Protein AF-A0A947SPB9-F1 (afdb_monomer)

Sequence (87 aa):
MEKNKKIKVRFAPSPTGLFHIGTARTALFNYLFAKKNHGEFILRIEDTDLERSEQKYEEDIINNLKWLGLEWDGNIFKQSERIEIYK

Structure (mmCIF, N/CA/C/O backbone):
data_AF-A0A947SPB9-F1
#
_entry.id   AF-A0A947SPB9-F1
#
loop_
_atom_site.group_PDB
_atom_site.id
_atom_site.type_symbol
_atom_site.label_atom_id
_atom_site.label_alt_id
_atom_site.label_comp_id
_atom_site.label_asym_id
_atom_site.label_entity_id
_atom_site.label_seq_id
_atom_site.pdbx_PDB_ins_code
_atom_site.Cartn_x
_atom_site.Cartn_y
_atom_site.Cartn_z
_atom_site.occupancy
_atom_site.B_iso_or_equiv
_atom_site.auth_seq_id
_atom_site.auth_comp_id
_atom_site.auth_asym_id
_atom_site.auth_atom_id
_atom_site.pdbx_PDB_model_num
ATOM 1 N N . MET A 1 1 ? -12.552 -13.409 27.906 1.00 47.62 1 MET A N 1
ATOM 2 C CA . MET A 1 1 ? -12.409 -13.139 26.459 1.00 47.62 1 MET A CA 1
ATOM 3 C C . MET A 1 1 ? -11.324 -12.089 26.304 1.00 47.62 1 MET A C 1
ATOM 5 O O . MET A 1 1 ? -11.495 -10.978 26.785 1.00 47.62 1 MET A O 1
ATOM 9 N N . GLU A 1 2 ? -10.153 -12.485 25.813 1.00 50.62 2 GLU A N 1
ATOM 10 C CA . GLU A 1 2 ? -8.957 -11.637 25.820 1.00 50.62 2 GLU A CA 1
ATOM 11 C C . GLU A 1 2 ? -9.021 -10.493 24.797 1.00 50.62 2 GLU A C 1
ATOM 13 O O . GLU A 1 2 ? -9.313 -10.710 23.626 1.00 50.62 2 GLU A O 1
ATOM 18 N N . LYS A 1 3 ? -8.715 -9.293 25.317 1.00 53.91 3 LYS A N 1
ATOM 19 C CA . LYS A 1 3 ? -8.274 -8.025 24.705 1.00 53.91 3 LYS A CA 1
ATOM 20 C C . LYS A 1 3 ? -8.791 -7.680 23.301 1.00 53.91 3 LYS A C 1
ATOM 22 O O . LYS A 1 3 ? -8.381 -8.275 22.312 1.00 53.91 3 LYS A O 1
ATOM 27 N N . ASN A 1 4 ? -9.546 -6.574 23.248 1.00 63.97 4 ASN A N 1
ATOM 28 C CA . ASN A 1 4 ? -9.792 -5.693 22.095 1.00 63.97 4 ASN A CA 1
ATOM 29 C C . ASN A 1 4 ? -8.589 -5.624 21.133 1.00 63.97 4 ASN A C 1
ATOM 31 O O . ASN A 1 4 ? -7.730 -4.746 21.248 1.00 63.97 4 ASN A O 1
ATOM 35 N N . LYS A 1 5 ? -8.502 -6.556 20.181 1.00 76.25 5 LYS A N 1
ATOM 36 C CA . LYS A 1 5 ? -7.455 -6.549 19.163 1.00 76.25 5 LYS A CA 1
ATOM 37 C C . LYS A 1 5 ? -7.846 -5.479 18.152 1.00 76.25 5 LYS A C 1
ATOM 39 O O . LYS A 1 5 ? -8.856 -5.622 17.466 1.00 76.25 5 LYS A O 1
ATOM 44 N N . LYS A 1 6 ? -7.079 -4.387 18.098 1.00 88.38 6 LYS A N 1
ATOM 45 C CA . LYS A 1 6 ? -7.287 -3.318 17.115 1.00 88.38 6 LYS A CA 1
ATOM 46 C C . LYS A 1 6 ? -7.310 -3.938 15.715 1.00 88.38 6 LYS A C 1
ATOM 48 O O . LYS A 1 6 ? -6.400 -4.694 15.370 1.00 88.38 6 LYS A O 1
ATOM 53 N N . ILE A 1 7 ? -8.357 -3.652 14.940 1.00 95.81 7 ILE A N 1
ATOM 54 C CA . ILE A 1 7 ? -8.489 -4.141 13.564 1.00 95.81 7 ILE A CA 1
ATOM 55 C C . ILE A 1 7 ? -7.285 -3.655 12.759 1.00 95.81 7 ILE A C 1
ATOM 57 O O . ILE A 1 7 ? -6.959 -2.472 12.792 1.00 95.81 7 ILE A O 1
ATOM 61 N N . LYS A 1 8 ? -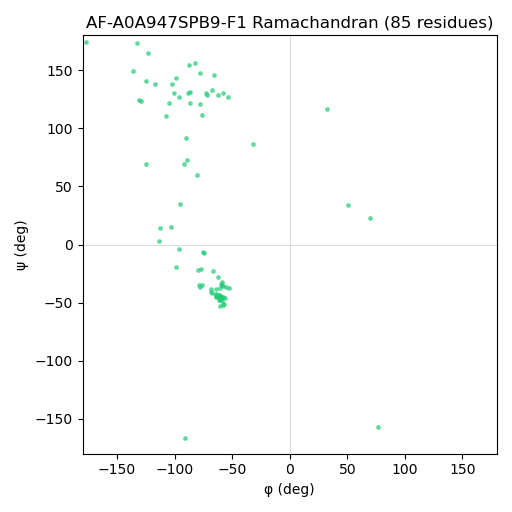6.630 -4.563 12.037 1.00 97.00 8 LYS A N 1
ATOM 62 C CA . LYS A 1 8 ? -5.560 -4.230 11.094 1.00 97.00 8 LYS A CA 1
ATOM 63 C C . LYS A 1 8 ? -5.859 -4.891 9.765 1.00 97.00 8 LYS A C 1
ATOM 65 O O . LYS A 1 8 ? -6.023 -6.109 9.702 1.00 97.00 8 LYS A O 1
ATOM 70 N N . VAL A 1 9 ? -5.922 -4.087 8.719 1.00 98.00 9 VAL A N 1
ATOM 71 C CA . VAL A 1 9 ? -6.064 -4.547 7.339 1.00 98.00 9 VAL A CA 1
ATOM 72 C C . VAL A 1 9 ? -4.907 -4.015 6.511 1.00 98.00 9 VAL A C 1
ATOM 74 O O . VAL A 1 9 ? -4.176 -3.124 6.943 1.00 98.00 9 VAL A O 1
ATOM 77 N N . ARG A 1 10 ? -4.710 -4.585 5.325 1.00 98.00 10 ARG A N 1
ATOM 78 C CA . ARG A 1 10 ? -3.630 -4.170 4.433 1.00 98.00 10 ARG A CA 1
ATOM 79 C C . ARG A 1 10 ? -4.108 -4.060 2.998 1.00 98.00 10 ARG A C 1
ATOM 81 O O . ARG A 1 10 ? -4.943 -4.852 2.563 1.00 98.00 10 ARG A O 1
ATOM 88 N N . PHE A 1 11 ? -3.491 -3.154 2.261 1.00 98.31 11 PHE A N 1
ATOM 89 C CA . PHE A 1 11 ? -3.447 -3.189 0.811 1.00 98.31 11 PHE A CA 1
ATOM 90 C C . PHE A 1 11 ? -2.045 -3.638 0.391 1.00 98.31 11 PHE A C 1
ATOM 92 O O . PHE A 1 11 ? -1.052 -3.044 0.808 1.00 98.31 11 PHE A O 1
ATOM 99 N N . ALA A 1 12 ? -1.980 -4.740 -0.361 1.00 97.75 12 ALA A N 1
ATOM 100 C CA . ALA A 1 12 ? -0.734 -5.415 -0.706 1.00 97.75 12 ALA A CA 1
ATOM 101 C C . ALA A 1 12 ? -0.561 -5.579 -2.231 1.00 97.75 12 ALA A C 1
ATOM 103 O O . ALA A 1 12 ? -0.752 -6.686 -2.734 1.00 97.75 12 ALA A O 1
ATOM 104 N N . PRO A 1 13 ? -0.334 -4.490 -2.990 1.00 97.62 13 PRO A N 1
ATOM 105 C CA . PRO A 1 13 ? -0.160 -4.557 -4.438 1.00 97.62 13 PRO A CA 1
ATOM 106 C C . PRO A 1 13 ? 1.243 -5.032 -4.839 1.00 97.62 13 PRO A C 1
ATOM 108 O O . PRO A 1 13 ? 2.232 -4.699 -4.187 1.00 97.62 13 PRO A O 1
ATOM 111 N N . SER A 1 14 ? 1.328 -5.737 -5.968 1.00 97.44 14 SER A N 1
ATOM 112 C CA . SER A 1 14 ? 2.597 -6.003 -6.653 1.00 97.44 14 SER A CA 1
ATOM 113 C C . SER A 1 14 ? 2.911 -4.865 -7.631 1.00 97.44 14 SER A C 1
ATOM 115 O O . SER A 1 14 ? 2.044 -4.535 -8.448 1.00 97.44 14 SER A O 1
ATOM 117 N N . PRO A 1 15 ? 4.122 -4.282 -7.613 1.00 97.19 15 PRO A N 1
ATOM 118 C CA . PRO A 1 15 ? 4.497 -3.158 -8.472 1.00 97.19 15 PRO A CA 1
ATOM 119 C C . PRO A 1 15 ? 4.873 -3.644 -9.882 1.00 97.19 15 PRO A C 1
ATOM 121 O O . PRO A 1 15 ? 5.998 -3.462 -10.327 1.00 97.19 15 PRO A O 1
ATOM 124 N N . THR A 1 16 ? 3.935 -4.297 -1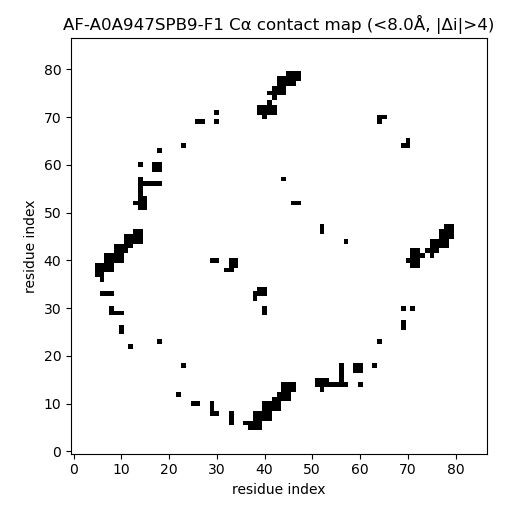0.574 1.00 97.31 16 THR A N 1
ATOM 125 C CA . THR A 1 16 ? 4.152 -4.966 -11.881 1.00 97.31 16 THR A CA 1
ATOM 126 C C . THR A 1 16 ? 3.389 -4.319 -13.041 1.00 97.31 16 THR A C 1
ATOM 128 O O . THR A 1 16 ? 3.409 -4.807 -14.169 1.00 97.31 16 THR A O 1
ATOM 131 N N . GLY A 1 17 ? 2.687 -3.221 -12.767 1.00 95.50 17 GLY A N 1
ATOM 132 C CA . GLY A 1 17 ? 1.879 -2.486 -13.729 1.00 95.50 17 GLY A CA 1
ATOM 133 C C . GLY A 1 17 ? 1.275 -1.234 -13.101 1.00 95.50 17 GLY A C 1
ATOM 134 O O . GLY A 1 17 ? 1.405 -1.008 -11.897 1.00 95.50 17 GLY A O 1
ATOM 135 N N . LEU A 1 18 ? 0.615 -0.422 -13.929 1.00 96.94 18 LEU A N 1
ATOM 136 C CA . LEU A 1 18 ? -0.015 0.822 -13.489 1.00 96.94 18 LEU A CA 1
ATOM 137 C C . LEU A 1 18 ? -1.176 0.571 -12.522 1.00 96.94 18 LEU A C 1
ATOM 139 O O . LEU A 1 18 ? -1.947 -0.3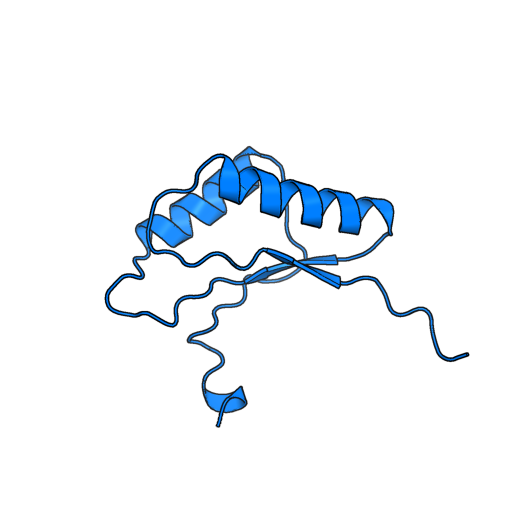87 -12.658 1.00 96.94 18 LEU A O 1
ATOM 143 N N . PHE A 1 19 ? -1.334 1.495 -11.583 1.00 96.62 19 PHE A N 1
ATOM 144 C CA . PHE A 1 19 ? -2.456 1.555 -10.670 1.00 96.62 19 PHE A CA 1
ATOM 145 C C . PHE A 1 19 ? -3.759 1.774 -11.448 1.00 96.62 19 PHE A C 1
ATOM 147 O O . PHE A 1 19 ? -3.883 2.684 -12.267 1.00 96.62 19 PHE A O 1
ATOM 154 N N . HIS A 1 20 ? -4.761 0.933 -11.191 1.00 96.38 20 HIS A N 1
ATOM 155 C CA . HIS A 1 20 ? -6.014 0.937 -11.941 1.00 96.38 20 HIS A CA 1
ATOM 156 C C . HIS A 1 20 ? -7.240 0.896 -11.022 1.00 96.38 20 HIS A C 1
ATOM 1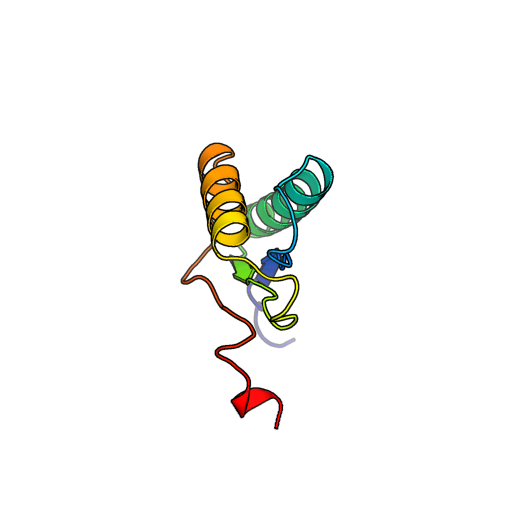58 O O . HIS A 1 20 ? -7.159 0.692 -9.812 1.00 96.38 20 HIS A O 1
ATOM 164 N N . ILE A 1 21 ? -8.437 1.041 -11.593 1.00 96.88 21 ILE A N 1
ATOM 165 C CA . ILE A 1 21 ? -9.675 1.150 -10.802 1.00 96.88 21 ILE A CA 1
ATOM 166 C C . ILE A 1 21 ? -9.922 -0.059 -9.880 1.00 96.88 21 ILE A C 1
ATOM 168 O O . ILE A 1 21 ? -10.383 0.088 -8.751 1.00 96.88 21 ILE A O 1
ATOM 172 N N . GLY A 1 22 ? -9.563 -1.264 -10.332 1.00 96.56 22 GLY A N 1
ATOM 173 C CA . GLY A 1 22 ? -9.591 -2.475 -9.505 1.00 96.56 22 GLY A CA 1
ATOM 174 C C . GLY A 1 22 ? -8.710 -2.401 -8.246 1.00 96.56 22 GLY A C 1
ATOM 175 O O . GLY A 1 22 ? -9.186 -2.746 -7.162 1.00 96.56 22 GLY A O 1
ATOM 176 N N . THR A 1 23 ? -7.465 -1.919 -8.350 1.00 95.19 23 THR A N 1
ATOM 177 C CA . THR A 1 23 ? -6.587 -1.739 -7.181 1.00 95.19 23 THR A CA 1
ATOM 178 C C . THR A 1 23 ? -7.099 -0.623 -6.275 1.00 95.19 23 THR A C 1
ATOM 180 O O . THR A 1 23 ? -7.170 -0.819 -5.060 1.00 95.19 23 THR A O 1
ATOM 183 N N . ALA A 1 24 ? -7.567 0.486 -6.859 1.00 97.94 24 ALA A N 1
ATOM 184 C CA . ALA A 1 24 ? -8.189 1.593 -6.132 1.00 97.94 24 ALA A CA 1
ATOM 185 C C . ALA A 1 24 ? -9.385 1.134 -5.290 1.00 97.94 24 ALA A C 1
ATOM 187 O O . ALA A 1 24 ? -9.479 1.453 -4.105 1.00 97.94 24 ALA A O 1
ATOM 188 N N . ARG A 1 25 ? -10.269 0.316 -5.874 1.00 98.31 25 ARG A N 1
ATOM 189 C CA . ARG A 1 25 ? -11.427 -0.254 -5.178 1.00 98.31 25 ARG A CA 1
ATOM 190 C C . ARG A 1 25 ? -10.993 -1.089 -3.975 1.00 98.31 25 ARG A C 1
ATOM 192 O O . ARG A 1 25 ? -11.531 -0.914 -2.887 1.00 98.31 25 ARG A O 1
ATOM 199 N N . THR A 1 26 ? -10.025 -1.985 -4.140 1.00 97.81 26 THR A N 1
ATOM 200 C CA . THR A 1 26 ? -9.556 -2.830 -3.030 1.00 97.81 26 THR A CA 1
ATOM 201 C C . THR A 1 26 ? -8.915 -2.005 -1.913 1.00 97.81 26 THR A C 1
ATOM 203 O O . THR A 1 26 ? -9.205 -2.249 -0.737 1.00 97.81 26 THR A O 1
ATOM 206 N N . ALA A 1 27 ? -8.091 -1.009 -2.256 1.00 98.44 27 ALA A N 1
ATOM 207 C CA . ALA A 1 27 ? -7.504 -0.088 -1.285 1.00 98.44 27 ALA A CA 1
ATOM 208 C C . ALA A 1 27 ? -8.590 0.687 -0.520 1.00 98.44 27 ALA A C 1
ATOM 210 O O . ALA A 1 27 ? -8.589 0.685 0.710 1.00 98.44 27 ALA A O 1
ATOM 211 N N . LEU A 1 28 ? -9.573 1.248 -1.235 1.00 98.69 28 LEU A N 1
ATOM 212 C CA . LEU A 1 28 ? -10.688 1.999 -0.656 1.00 98.69 28 LEU A CA 1
ATOM 213 C C . LEU A 1 28 ? -11.500 1.160 0.339 1.00 98.69 28 LEU A C 1
ATOM 215 O O . LEU A 1 28 ? -11.812 1.631 1.429 1.00 98.69 28 LEU A O 1
ATOM 219 N N . PHE A 1 29 ? -11.826 -0.090 0.001 1.00 98.44 29 PHE A N 1
ATOM 220 C CA . PHE A 1 29 ? -12.597 -0.960 0.895 1.00 98.44 29 PHE A CA 1
ATOM 221 C C . PHE A 1 29 ? -11.840 -1.262 2.193 1.00 98.44 29 PHE A C 1
ATOM 223 O O . PHE A 1 29 ? -12.426 -1.182 3.273 1.00 98.44 29 PHE A O 1
ATOM 230 N N . ASN A 1 30 ? -10.542 -1.567 2.103 1.00 98.50 30 ASN A N 1
ATOM 231 C CA . ASN A 1 30 ? -9.711 -1.788 3.287 1.00 98.50 30 ASN A CA 1
ATOM 232 C C . ASN A 1 30 ? -9.594 -0.507 4.125 1.00 98.50 30 ASN A C 1
ATOM 234 O O . ASN A 1 30 ? -9.801 -0.550 5.336 1.00 98.50 30 ASN A O 1
ATOM 238 N N . TYR A 1 31 ? -9.344 0.634 3.484 1.00 98.62 31 TYR A N 1
ATOM 239 C CA . TYR A 1 31 ? -9.257 1.931 4.146 1.00 98.62 31 TYR A CA 1
ATOM 240 C C . TYR A 1 31 ? -10.548 2.284 4.902 1.00 98.62 31 TYR A C 1
ATOM 242 O O . TYR A 1 31 ? -10.513 2.547 6.105 1.00 98.62 31 TYR A O 1
ATOM 250 N N . LEU A 1 32 ? -11.707 2.214 4.239 1.00 98.44 32 LEU A N 1
ATOM 251 C CA . LEU A 1 32 ? -13.001 2.517 4.859 1.00 98.44 32 LEU A CA 1
ATOM 252 C C . LEU A 1 32 ? -13.344 1.537 5.985 1.00 98.44 32 LEU A C 1
ATOM 254 O O . LEU A 1 32 ? -13.869 1.949 7.021 1.00 98.44 32 LEU A O 1
ATOM 258 N N . PHE A 1 33 ? -13.024 0.252 5.816 1.00 98.38 33 PHE A N 1
ATOM 259 C CA . PHE A 1 33 ? -13.221 -0.745 6.864 1.00 98.38 33 PHE A CA 1
ATOM 260 C C . PHE A 1 33 ? -12.350 -0.461 8.093 1.00 98.38 33 PHE A C 1
ATOM 262 O O . PHE A 1 33 ? -12.855 -0.516 9.216 1.00 98.38 33 PHE A O 1
ATOM 269 N N . ALA A 1 34 ? -11.075 -0.106 7.899 1.00 98.00 34 ALA A N 1
ATOM 270 C CA . ALA A 1 34 ? -10.186 0.296 8.985 1.00 98.00 34 ALA A CA 1
ATOM 271 C C . ALA A 1 34 ? -10.731 1.533 9.707 1.00 98.00 34 ALA A C 1
ATOM 273 O O . ALA A 1 34 ? -10.940 1.487 10.919 1.00 98.00 34 ALA A O 1
ATOM 274 N N . LYS A 1 35 ? -11.047 2.607 8.970 1.00 96.88 35 LYS A N 1
ATOM 275 C CA . LYS A 1 35 ? -11.550 3.865 9.548 1.00 96.88 35 LYS A CA 1
ATOM 276 C C . LYS A 1 35 ? -12.851 3.665 10.325 1.00 96.88 35 LYS A C 1
ATOM 278 O O . LYS A 1 35 ? -12.951 4.141 11.452 1.00 96.88 35 LYS A O 1
ATOM 283 N N . LYS A 1 36 ? -13.806 2.899 9.781 1.00 97.56 36 LYS A N 1
ATOM 284 C CA . LYS A 1 36 ? -15.080 2.584 10.455 1.00 97.56 36 LYS A CA 1
ATOM 285 C C . LYS A 1 36 ? -14.886 1.859 11.790 1.00 97.56 36 LYS A C 1
ATOM 287 O O . LYS A 1 36 ? -15.681 2.050 12.701 1.00 97.56 36 LYS A O 1
ATOM 292 N N . ASN A 1 37 ? -13.859 1.019 11.899 1.00 96.75 37 ASN A N 1
ATOM 293 C CA . ASN A 1 37 ? -13.600 0.204 13.088 1.00 96.75 37 ASN A CA 1
ATOM 294 C C . ASN A 1 37 ? -12.466 0.760 13.966 1.00 96.75 37 ASN A C 1
ATOM 296 O O . ASN A 1 37 ? -11.934 0.023 14.795 1.00 96.75 37 ASN A O 1
ATOM 300 N N . HIS A 1 38 ? -12.059 2.022 13.772 1.00 96.25 38 HIS A N 1
ATOM 301 C CA . HIS A 1 38 ? -10.912 2.628 14.468 1.00 96.25 38 HIS A CA 1
ATOM 302 C C . HIS A 1 38 ? -9.633 1.759 14.396 1.00 96.25 38 HIS A C 1
ATOM 304 O O . HIS A 1 38 ? -8.844 1.670 15.341 1.00 96.25 38 HIS A O 1
ATOM 310 N N . GLY A 1 39 ? -9.469 1.069 13.267 1.00 96.50 39 GLY A N 1
ATOM 311 C CA . GLY A 1 39 ? -8.367 0.169 12.962 1.00 96.50 39 GLY A CA 1
ATOM 312 C C . GLY A 1 39 ? -7.196 0.858 12.266 1.00 96.50 39 GLY A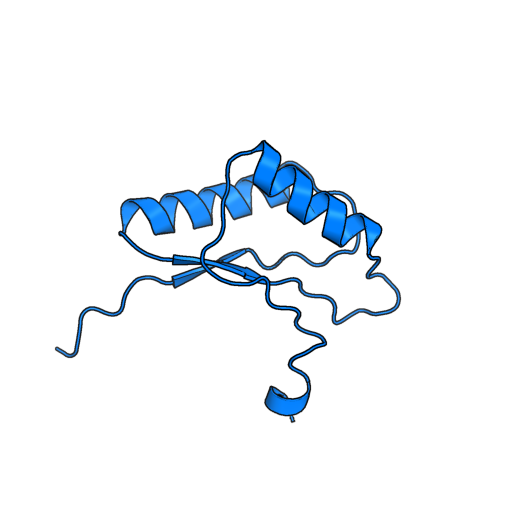 C 1
ATOM 313 O O . GLY A 1 39 ? -7.109 2.081 12.234 1.00 96.50 39 GLY A O 1
ATOM 314 N N . GLU A 1 40 ? -6.300 0.044 11.715 1.00 98.00 40 GLU A N 1
ATOM 315 C CA . GLU A 1 40 ? -5.147 0.475 10.916 1.00 98.00 40 GLU A CA 1
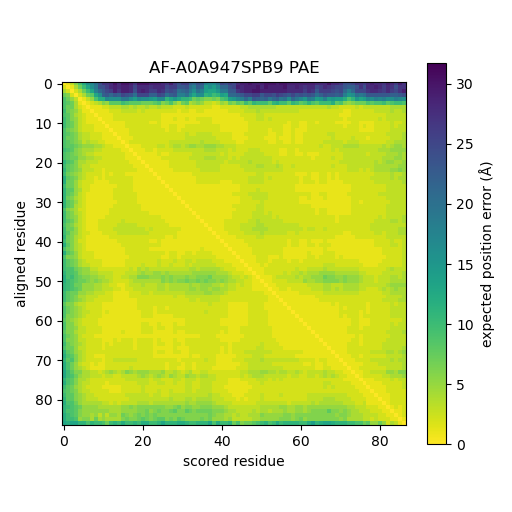ATOM 316 C C . GLU A 1 40 ? -5.250 -0.056 9.485 1.00 98.00 40 GLU A C 1
ATOM 318 O O . GLU A 1 40 ? -5.602 -1.223 9.263 1.00 98.00 40 GLU A O 1
ATOM 323 N N . PHE A 1 41 ? -4.916 0.801 8.528 1.00 98.50 41 PHE A N 1
ATOM 324 C CA . PHE A 1 41 ? -4.784 0.506 7.111 1.00 98.50 41 PHE A CA 1
ATOM 325 C C . PHE A 1 41 ? -3.302 0.517 6.733 1.00 98.50 41 PHE A C 1
ATOM 327 O O . PHE A 1 41 ? -2.675 1.564 6.725 1.00 98.50 41 PHE A O 1
ATOM 334 N N . ILE A 1 42 ? -2.726 -0.642 6.423 1.00 98.44 42 ILE A N 1
ATOM 335 C CA . ILE A 1 42 ? -1.290 -0.778 6.144 1.00 98.44 42 ILE A CA 1
ATOM 336 C C . ILE A 1 42 ? -1.029 -0.895 4.638 1.00 98.44 42 ILE A C 1
ATOM 338 O O . ILE A 1 42 ? -1.710 -1.664 3.955 1.00 98.44 42 ILE A O 1
ATOM 342 N N . LEU A 1 43 ? 0.002 -0.212 4.135 1.00 98.50 43 LEU A N 1
ATOM 343 C CA . LEU A 1 43 ? 0.527 -0.415 2.783 1.00 98.50 43 LEU A CA 1
ATOM 344 C C . LEU A 1 43 ? 1.728 -1.370 2.809 1.00 98.50 43 LEU A C 1
ATOM 346 O O . LEU A 1 43 ? 2.700 -1.147 3.535 1.00 98.50 43 LEU A O 1
ATOM 350 N N . ARG A 1 44 ? 1.670 -2.428 1.996 1.00 98.19 44 ARG A N 1
ATOM 351 C CA . ARG A 1 44 ? 2.789 -3.352 1.782 1.00 98.19 44 ARG A CA 1
ATOM 352 C C . ARG A 1 44 ? 3.023 -3.571 0.292 1.00 98.19 44 ARG A C 1
ATOM 354 O O . ARG A 1 44 ? 2.107 -3.984 -0.398 1.00 98.19 44 ARG A O 1
ATOM 361 N N . ILE A 1 45 ? 4.225 -3.336 -0.201 1.00 98.12 45 ILE A N 1
ATOM 362 C CA . ILE A 1 45 ? 4.582 -3.602 -1.594 1.00 98.12 45 ILE A CA 1
ATOM 363 C C . ILE A 1 45 ? 5.027 -5.067 -1.709 1.00 98.12 45 ILE A C 1
ATOM 365 O O . ILE A 1 45 ? 5.934 -5.501 -1.000 1.00 98.12 45 ILE A O 1
ATOM 369 N N . GLU A 1 46 ? 4.353 -5.841 -2.562 1.00 97.00 46 GLU A N 1
ATOM 370 C CA . GLU A 1 46 ? 4.676 -7.249 -2.856 1.00 97.00 46 GLU A CA 1
ATOM 371 C C . GLU A 1 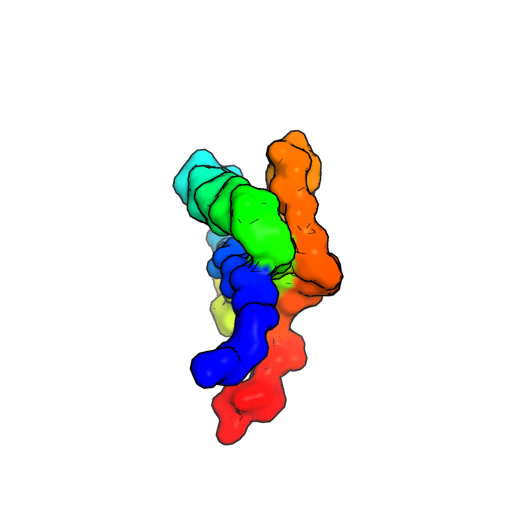46 ? 5.674 -7.318 -4.025 1.00 97.00 46 GLU A C 1
ATOM 373 O O . GLU A 1 46 ? 5.315 -7.667 -5.152 1.00 97.00 46 GLU A O 1
ATOM 378 N N . ASP A 1 47 ? 6.923 -6.945 -3.755 1.00 96.56 47 ASP A N 1
ATOM 379 C CA . ASP A 1 47 ? 8.035 -6.817 -4.708 1.00 96.56 47 ASP A CA 1
ATOM 380 C C . ASP A 1 47 ? 8.929 -8.070 -4.787 1.00 96.56 47 ASP A C 1
ATOM 382 O O . ASP A 1 47 ? 10.144 -7.989 -4.949 1.00 96.56 47 ASP A O 1
ATOM 386 N N . THR A 1 48 ? 8.340 -9.260 -4.645 1.00 94.50 48 THR A N 1
ATOM 387 C CA . THR A 1 48 ? 9.096 -10.529 -4.677 1.00 94.50 48 THR A CA 1
ATOM 388 C C . THR A 1 48 ? 9.449 -11.005 -6.081 1.00 94.50 48 THR A C 1
ATOM 390 O O . THR A 1 48 ? 10.390 -11.779 -6.248 1.00 94.50 48 THR A O 1
ATOM 393 N N . ASP A 1 49 ? 8.718 -10.544 -7.093 1.00 93.31 49 ASP A N 1
ATOM 394 C CA . ASP A 1 49 ? 9.011 -10.827 -8.493 1.00 93.31 49 ASP A CA 1
ATOM 395 C C . ASP A 1 49 ? 9.944 -9.752 -9.055 1.00 93.31 49 ASP A C 1
ATOM 397 O O . ASP A 1 49 ? 9.486 -8.709 -9.520 1.00 93.31 49 ASP A O 1
ATOM 401 N N . LEU A 1 50 ? 11.252 -9.992 -8.979 1.00 90.44 50 LEU A N 1
ATOM 402 C CA . LEU A 1 50 ? 12.269 -9.017 -9.382 1.00 90.44 50 LEU A CA 1
ATOM 403 C C . LEU A 1 50 ? 12.277 -8.721 -10.889 1.00 90.44 50 LEU A C 1
ATOM 405 O O . LEU A 1 50 ? 12.757 -7.665 -11.286 1.00 90.44 50 LEU A O 1
ATOM 409 N N . GLU A 1 51 ? 11.766 -9.627 -11.727 1.00 94.12 51 GLU A N 1
ATOM 410 C CA . GLU A 1 51 ? 11.743 -9.428 -13.182 1.00 94.12 51 GLU A CA 1
ATOM 411 C C . GLU A 1 51 ? 10.624 -8.480 -13.605 1.00 94.12 51 GLU A C 1
ATOM 413 O O . GLU A 1 51 ? 10.790 -7.691 -14.535 1.00 94.12 51 GLU A O 1
ATOM 418 N N . ARG A 1 52 ? 9.474 -8.556 -12.927 1.00 93.62 52 ARG A N 1
ATOM 419 C CA . ARG A 1 52 ? 8.301 -7.734 -13.249 1.00 93.62 52 ARG A CA 1
ATOM 420 C C . ARG A 1 52 ? 8.160 -6.503 -12.360 1.00 93.62 52 ARG A C 1
ATOM 422 O O . ARG A 1 52 ? 7.414 -5.596 -12.723 1.00 93.62 52 ARG A O 1
ATOM 429 N N . SER A 1 53 ? 8.810 -6.480 -11.198 1.00 95.44 53 SER A N 1
ATOM 430 C CA . SER A 1 53 ? 8.713 -5.366 -10.255 1.00 95.44 53 SER A CA 1
ATOM 431 C C . SER A 1 53 ? 9.578 -4.196 -10.704 1.00 95.44 53 SER A C 1
ATOM 433 O O . SER A 1 53 ? 10.795 -4.318 -10.801 1.00 95.44 53 SER A O 1
ATOM 435 N N . GLU A 1 54 ? 8.960 -3.036 -10.924 1.00 96.88 54 GLU A N 1
ATOM 436 C CA . GLU A 1 54 ? 9.682 -1.810 -11.275 1.00 96.88 54 GLU A CA 1
ATOM 437 C C . GLU A 1 54 ? 9.350 -0.672 -10.307 1.00 96.88 54 GLU A C 1
ATOM 439 O O . GLU A 1 54 ? 8.189 -0.447 -9.954 1.00 96.88 54 GLU A O 1
ATOM 444 N N . GLN A 1 55 ? 10.365 0.121 -9.949 1.00 96.50 55 GLN A N 1
ATOM 445 C CA . GLN A 1 55 ? 10.218 1.271 -9.049 1.00 96.50 55 GLN A CA 1
ATOM 446 C C . GLN A 1 55 ? 9.150 2.266 -9.534 1.00 96.50 55 GLN A C 1
ATOM 448 O O . GLN A 1 55 ? 8.387 2.792 -8.728 1.00 96.50 55 GLN A O 1
ATOM 453 N N . LYS A 1 56 ? 9.025 2.470 -10.853 1.00 98.00 56 LYS A N 1
ATOM 454 C CA . LYS A 1 56 ? 8.014 3.370 -11.435 1.00 98.00 56 LYS A CA 1
ATOM 455 C C . LYS A 1 56 ? 6.578 2.971 -11.073 1.00 98.00 56 LYS A C 1
ATOM 457 O O . LYS A 1 56 ? 5.730 3.838 -10.894 1.00 98.00 56 LYS A O 1
ATOM 462 N N . TYR A 1 57 ? 6.298 1.670 -10.955 1.00 98.19 57 TYR A N 1
ATOM 463 C CA . TYR A 1 57 ? 4.971 1.177 -10.589 1.00 98.19 57 TYR A CA 1
ATOM 464 C C . TYR A 1 57 ? 4.729 1.305 -9.084 1.00 98.19 57 TYR A C 1
ATOM 466 O O . TYR A 1 57 ? 3.616 1.610 -8.668 1.00 98.19 57 TYR A O 1
ATOM 474 N N . GLU A 1 58 ? 5.764 1.126 -8.261 1.00 97.88 58 GLU A N 1
ATOM 475 C CA . GLU A 1 58 ? 5.687 1.413 -6.825 1.00 97.88 58 GLU A CA 1
ATOM 476 C C . GLU A 1 58 ? 5.371 2.896 -6.570 1.00 97.88 58 GLU A C 1
ATOM 478 O O . GLU A 1 58 ? 4.453 3.216 -5.811 1.00 97.88 58 GLU A O 1
ATOM 483 N N . GLU A 1 59 ? 6.080 3.803 -7.246 1.00 98.31 59 GLU A N 1
ATOM 484 C CA . GLU A 1 59 ? 5.839 5.246 -7.164 1.00 98.31 59 GLU A CA 1
ATOM 485 C C . GLU A 1 59 ? 4.430 5.615 -7.644 1.00 98.31 59 GLU A C 1
ATOM 487 O O . GLU A 1 59 ? 3.739 6.391 -6.980 1.00 98.31 59 GLU A O 1
ATOM 492 N N . ASP A 1 60 ? 3.972 5.024 -8.750 1.00 98.44 60 ASP A N 1
ATOM 493 C CA . ASP A 1 60 ? 2.613 5.206 -9.265 1.00 98.44 60 ASP A CA 1
ATOM 494 C C . ASP A 1 60 ? 1.551 4.770 -8.239 1.00 98.44 60 ASP A C 1
ATOM 496 O O . ASP A 1 60 ? 0.631 5.534 -7.940 1.00 98.44 60 ASP A O 1
ATOM 500 N N . ILE A 1 61 ? 1.711 3.601 -7.608 1.00 98.44 61 ILE A N 1
ATOM 501 C CA . ILE A 1 61 ? 0.828 3.131 -6.528 1.00 98.44 61 ILE A CA 1
ATOM 502 C C . ILE A 1 61 ? 0.781 4.151 -5.380 1.00 98.44 61 ILE A C 1
ATOM 504 O O . ILE A 1 61 ? -0.303 4.550 -4.946 1.00 98.44 61 ILE A O 1
ATOM 508 N N . ILE A 1 62 ? 1.944 4.580 -4.884 1.00 98.38 62 ILE A N 1
ATOM 509 C CA . ILE A 1 62 ? 2.067 5.505 -3.746 1.00 98.38 62 ILE A CA 1
ATOM 510 C C . ILE A 1 62 ? 1.410 6.851 -4.068 1.00 98.38 62 ILE A C 1
ATOM 512 O O . ILE A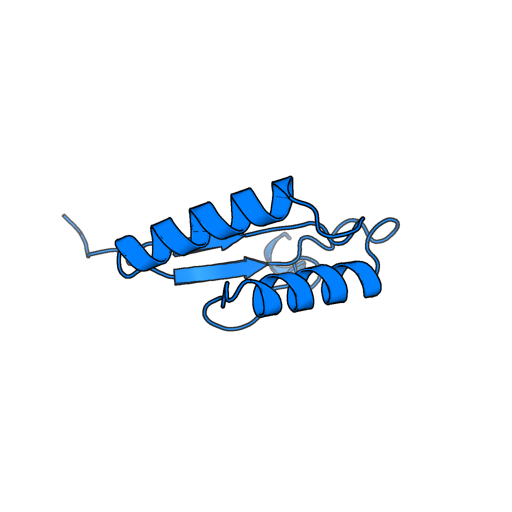 1 62 ? 0.651 7.386 -3.253 1.00 98.38 62 ILE A O 1
ATOM 516 N N . ASN A 1 63 ? 1.680 7.396 -5.254 1.00 98.38 63 ASN A N 1
ATOM 517 C CA . ASN A 1 63 ? 1.165 8.693 -5.681 1.00 98.38 63 ASN A CA 1
ATOM 518 C C . ASN A 1 63 ? -0.352 8.660 -5.882 1.00 98.38 63 ASN A C 1
ATOM 520 O O . ASN A 1 63 ? -1.042 9.569 -5.419 1.00 98.38 63 ASN A O 1
ATOM 524 N N . ASN A 1 64 ? -0.893 7.600 -6.489 1.00 98.44 64 ASN A N 1
ATOM 525 C CA . ASN A 1 64 ? -2.337 7.464 -6.676 1.00 98.44 64 ASN A CA 1
ATOM 526 C C . ASN A 1 64 ? -3.084 7.260 -5.349 1.00 98.44 64 ASN A C 1
ATOM 528 O O . ASN A 1 64 ? -4.152 7.842 -5.160 1.00 98.44 64 ASN A O 1
ATOM 532 N N . LEU A 1 65 ? -2.532 6.498 -4.395 1.00 98.50 65 LEU A N 1
ATOM 533 C CA . LEU A 1 65 ? -3.131 6.373 -3.057 1.00 98.50 65 LEU A CA 1
ATOM 534 C C . LEU A 1 65 ? -3.190 7.725 -2.334 1.00 98.50 65 LEU A C 1
ATOM 536 O O . LEU A 1 65 ? -4.232 8.066 -1.771 1.00 98.50 65 LEU A O 1
ATOM 540 N N . LYS A 1 66 ? -2.110 8.516 -2.398 1.00 98.19 66 LYS A N 1
ATOM 541 C CA . LYS A 1 66 ? -2.078 9.883 -1.851 1.00 98.19 66 LYS A CA 1
ATOM 542 C C . LYS A 1 66 ? -3.083 10.799 -2.547 1.00 98.19 66 LYS A C 1
ATOM 544 O O . LYS A 1 66 ? -3.820 11.506 -1.870 1.00 98.19 66 LYS A O 1
ATOM 549 N N . TRP A 1 67 ? -3.153 10.756 -3.877 1.00 98.19 67 TRP A N 1
ATOM 550 C CA . TRP A 1 67 ? -4.106 11.550 -4.659 1.00 98.19 67 TRP A CA 1
ATOM 551 C C . TRP A 1 67 ? -5.567 11.230 -4.303 1.00 98.19 67 TRP A C 1
ATOM 553 O O . TRP A 1 67 ? -6.391 12.135 -4.200 1.00 98.19 67 TRP A O 1
ATOM 563 N N . LEU A 1 68 ? -5.877 9.958 -4.031 1.00 98.25 68 LEU A N 1
ATOM 564 C CA . LEU A 1 68 ? -7.196 9.511 -3.569 1.00 98.25 68 LEU A CA 1
ATOM 565 C C . LEU A 1 68 ? -7.487 9.831 -2.089 1.00 98.25 68 LEU A C 1
ATOM 567 O O . LEU A 1 68 ? -8.598 9.568 -1.627 1.00 98.25 68 LEU A O 1
ATOM 571 N N . GLY A 1 69 ? -6.516 10.343 -1.325 1.00 98.12 69 GLY A N 1
ATOM 572 C CA . GLY A 1 69 ? -6.647 10.561 0.121 1.00 98.12 69 GLY A CA 1
ATOM 573 C C . GLY A 1 69 ? -6.687 9.268 0.949 1.00 98.12 69 GLY A C 1
ATOM 574 O O . GLY A 1 69 ? -7.219 9.258 2.060 1.00 98.12 69 GLY A O 1
ATOM 575 N N . LEU A 1 70 ? -6.158 8.162 0.415 1.00 98.31 70 LEU A N 1
ATOM 576 C CA . LEU A 1 70 ? -6.093 6.857 1.081 1.00 98.31 70 LEU A CA 1
ATOM 577 C C . LEU A 1 70 ? -4.766 6.705 1.833 1.00 98.31 70 LEU A C 1
ATOM 579 O O . LEU A 1 70 ? -3.897 5.921 1.449 1.00 98.31 70 LEU A O 1
ATOM 583 N N . GLU A 1 71 ? -4.606 7.477 2.903 1.00 97.12 71 GLU A N 1
ATOM 584 C CA . GLU A 1 71 ? -3.398 7.439 3.730 1.00 97.12 71 GLU A CA 1
ATOM 585 C C . GLU A 1 71 ? -3.325 6.152 4.559 1.00 97.12 71 GLU A C 1
ATOM 587 O O . GLU A 1 71 ? -4.274 5.790 5.262 1.00 97.12 71 GLU A O 1
ATOM 592 N N . TRP A 1 72 ? -2.188 5.463 4.471 1.00 98.12 72 TRP A N 1
ATOM 593 C CA . TRP A 1 72 ? -1.875 4.298 5.293 1.00 98.12 72 TRP A CA 1
ATOM 594 C C . TRP A 1 72 ? -1.221 4.697 6.613 1.00 98.12 72 TRP A C 1
ATOM 596 O O . TRP A 1 72 ? -0.580 5.738 6.740 1.00 98.12 72 TRP A O 1
ATOM 606 N N . ASP A 1 73 ? -1.382 3.830 7.602 1.00 98.06 73 ASP A N 1
ATOM 607 C CA . ASP A 1 73 ? -0.813 3.972 8.927 1.00 98.06 73 ASP A CA 1
ATOM 608 C C . ASP A 1 73 ? 0.607 3.385 8.962 1.00 98.06 73 ASP A C 1
ATOM 610 O O . ASP A 1 73 ? 0.848 2.244 8.555 1.00 98.06 73 ASP A O 1
ATOM 614 N N . GLY A 1 74 ? 1.551 4.156 9.502 1.00 95.25 74 GLY A N 1
ATOM 615 C CA . GLY A 1 74 ? 2.944 3.739 9.670 1.00 95.25 74 GLY A CA 1
ATOM 616 C C . GLY A 1 74 ? 3.772 3.773 8.381 1.00 95.25 74 GLY A C 1
ATOM 617 O O . GLY A 1 74 ? 3.484 4.515 7.444 1.00 95.25 74 GLY A O 1
ATOM 618 N N . ASN A 1 75 ? 4.847 2.985 8.360 1.00 95.62 75 ASN A N 1
ATOM 619 C CA . ASN A 1 75 ? 5.767 2.922 7.226 1.00 95.62 75 ASN A CA 1
ATOM 620 C C . ASN A 1 75 ? 5.248 1.983 6.132 1.00 95.62 75 ASN A C 1
ATOM 622 O O . ASN A 1 75 ? 4.502 1.040 6.401 1.00 95.62 75 ASN A O 1
ATOM 626 N N . ILE A 1 76 ? 5.707 2.216 4.903 1.00 96.81 76 ILE A N 1
ATOM 627 C CA . ILE A 1 76 ? 5.554 1.249 3.816 1.00 96.81 76 ILE A CA 1
ATOM 628 C C . ILE A 1 76 ? 6.418 0.032 4.143 1.00 96.81 76 ILE A C 1
ATOM 630 O O . ILE A 1 76 ? 7.581 0.174 4.512 1.00 96.81 76 ILE A O 1
ATOM 634 N N . PHE A 1 77 ? 5.851 -1.161 3.997 1.00 96.88 77 PHE A N 1
ATOM 635 C CA . PHE A 1 77 ? 6.602 -2.409 4.106 1.00 96.88 77 PHE A CA 1
ATOM 636 C C . PHE A 1 77 ? 6.909 -2.949 2.713 1.00 96.88 77 PHE A C 1
ATOM 638 O O . PHE A 1 77 ? 5.980 -3.102 1.923 1.00 96.88 77 PHE A O 1
ATOM 645 N N . LYS A 1 78 ? 8.156 -3.317 2.425 1.00 96.81 78 LYS A N 1
ATOM 646 C CA . LYS A 1 78 ? 8.483 -4.121 1.239 1.00 96.81 78 LYS A CA 1
ATOM 647 C C . LYS A 1 78 ? 8.627 -5.584 1.621 1.00 96.81 78 LYS A C 1
ATOM 649 O O . LYS A 1 78 ? 9.066 -5.910 2.727 1.00 96.81 78 LYS A O 1
ATOM 654 N N . GLN A 1 79 ? 8.190 -6.481 0.750 1.00 95.81 79 GLN A N 1
ATOM 655 C CA . GLN A 1 79 ? 8.281 -7.911 1.019 1.00 95.81 79 GLN A CA 1
ATOM 656 C C . GLN A 1 79 ? 9.714 -8.418 0.824 1.00 95.81 79 GLN A C 1
ATOM 658 O O . GLN A 1 79 ? 10.164 -9.262 1.603 1.00 95.81 79 GLN A O 1
ATOM 663 N N . SER A 1 80 ? 10.442 -7.862 -0.146 1.00 94.88 80 SER A N 1
ATOM 664 C CA . SER A 1 80 ? 11.862 -8.143 -0.399 1.00 94.88 80 SER A CA 1
ATOM 665 C C . SER A 1 80 ? 12.767 -7.835 0.808 1.00 94.88 80 SER A C 1
ATOM 667 O O . SER A 1 80 ? 13.722 -8.559 1.072 1.00 94.88 80 SER A O 1
ATOM 669 N N . GLU A 1 81 ? 12.425 -6.835 1.625 1.00 95.19 81 GLU A N 1
ATOM 670 C CA . GLU A 1 81 ? 13.164 -6.460 2.845 1.00 95.19 81 GLU A CA 1
ATOM 671 C C . GLU A 1 81 ? 12.955 -7.439 4.013 1.00 95.19 81 GLU A C 1
ATOM 673 O O . GLU A 1 81 ? 13.592 -7.327 5.059 1.00 95.19 81 GLU A O 1
ATOM 678 N N . ARG A 1 82 ? 12.040 -8.405 3.871 1.00 93.31 82 ARG A N 1
ATOM 679 C CA . ARG A 1 82 ? 11.614 -9.312 4.950 1.00 93.31 82 ARG A CA 1
ATOM 680 C C . ARG A 1 82 ? 12.036 -10.758 4.726 1.00 93.31 82 ARG A C 1
ATOM 682 O O . ARG A 1 82 ? 11.536 -11.640 5.420 1.00 93.31 82 ARG A O 1
ATOM 689 N N . ILE A 1 83 ? 12.955 -11.005 3.791 1.00 89.94 83 ILE A N 1
ATOM 690 C CA . ILE A 1 83 ? 13.409 -12.352 3.412 1.00 89.94 83 ILE A CA 1
ATOM 691 C C . ILE A 1 83 ? 13.862 -13.176 4.625 1.00 89.94 83 ILE A C 1
ATOM 693 O O . ILE A 1 83 ? 13.572 -14.366 4.687 1.00 89.94 83 ILE A O 1
ATOM 697 N N . GLU A 1 84 ? 14.509 -12.559 5.616 1.00 91.62 84 GLU A N 1
ATOM 698 C CA . GLU A 1 84 ? 14.963 -13.255 6.830 1.00 91.62 84 GLU A CA 1
ATOM 699 C C . GLU A 1 84 ? 13.827 -13.860 7.663 1.00 91.62 84 GLU A C 1
ATOM 701 O O . GLU A 1 84 ? 14.036 -14.867 8.326 1.00 91.62 84 GLU A O 1
ATOM 706 N N . ILE A 1 85 ? 12.620 -13.291 7.603 1.00 93.56 85 ILE A N 1
ATOM 707 C CA . ILE A 1 85 ? 11.442 -13.781 8.338 1.00 93.56 85 ILE A CA 1
ATOM 708 C C . ILE A 1 85 ? 10.844 -15.028 7.666 1.00 93.56 85 ILE A C 1
ATOM 710 O O . ILE A 1 85 ? 10.091 -15.766 8.297 1.00 93.56 85 ILE A O 1
ATOM 714 N N . TYR A 1 86 ? 11.133 -15.242 6.380 1.00 87.88 86 TYR A N 1
ATOM 715 C CA . TYR A 1 86 ? 10.578 -16.340 5.585 1.00 87.88 86 TYR A CA 1
ATOM 716 C C . TYR A 1 86 ? 11.500 -17.566 5.502 1.00 87.88 86 TYR A C 1
ATOM 718 O O . TYR A 1 86 ? 11.111 -18.556 4.883 1.00 87.88 86 TYR A O 1
ATOM 726 N N . LYS A 1 87 ? 12.704 -17.485 6.081 1.00 82.00 87 LYS A N 1
ATOM 727 C CA . LYS A 1 87 ? 13.628 -18.616 6.240 1.00 82.00 87 LYS A CA 1
ATOM 728 C C . LYS A 1 87 ? 13.2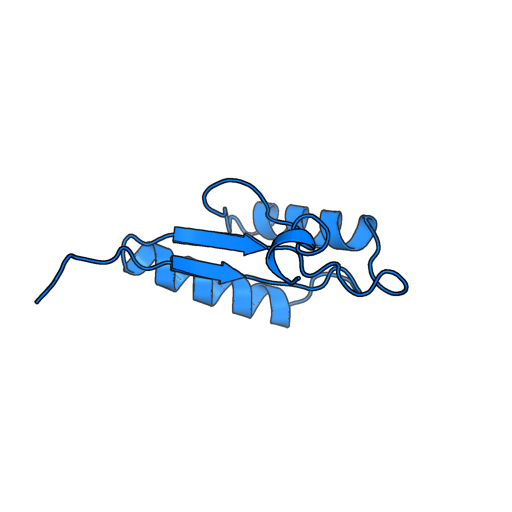50 -19.451 7.458 1.00 82.00 87 LYS A C 1
ATOM 730 O O . LYS A 1 87 ? 13.417 -20.685 7.362 1.00 82.00 87 LYS A O 1
#

Mean predicted aligned error: 3.68 Å

Secondary structure (DSSP, 8-state):
-------EEEE---SSS---HHHHHHHHHHHHHHHHTT-EEEEEE----TTT--HHHHHHHHHHHHHTT-PPSSPPEESGGGGGGG-

Foldseek 3Di:
DDDDDADEDELEEELQDADDPVSVVVLVVQLVVNVVRVHFYAYEYADPPVVRHDPVSVVNVVVVCVVVVSDGPDDYHYPVVCVVVVD

Radius of gyration: 13.98 Å; Cα contacts (8 Å, |Δi|>4): 117; chains: 1; bounding box: 30×30×40 Å

pLDDT: mean 94.32, std 9.59, range [47.62, 98.69]

Nearest PDB structures (foldseek):
  1nzj-assembly1_A  TM=9.620E-01  e=1.018E-07  Escherichia coli
  4a91-assembly1_A  TM=9.723E-01  e=1.633E-07  Escherichia coli
  7k86-assembly1_A  TM=9.697E-01  e=1.527E-07  Stenotrophomonas maltophilia K279a
  1qtq-assembly1_A  TM=9.742E-01  e=1.083E-06  Escherichia coli
  1qrt-assembly1_A  TM=9.747E-01  e=1.326E-06  Escherichia coli

Solvent-accessible surface area (backbone atoms only — not comparable to full-atom values): 5050 Å² total; per-residue (Å²): 135,86,71,94,71,72,48,73,43,67,41,70,54,57,24,62,52,80,74,44,71,72,56,51,52,55,40,49,54,36,41,52,53,14,61,76,62,72,30,36,27,32,42,32,41,48,48,74,52,71,90,58,39,42,71,72,24,44,52,44,43,53,51,51,32,55,73,72,68,59,76,54,52,82,71,80,40,55,48,62,81,43,53,79,82,75,109